Protein AF-A0A977IE15-F1 (afdb_monomer_lite)

Radius of gyration: 22.93 Å; chains: 1; bounding box: 56×43×53 Å

pLDDT: mean 83.93, std 15.41, range [44.28, 98.19]

Sequence (90 aa):
MQIISKAELERIESMVRVLEIVITIFKLLPIVIGILAGISLIFAALNFVEKNYAWAIVNLLLGVAGILFVVRVSRSNAPHFEQFPHAADQ

Organism: NCBI:txid1034015

Foldseek 3Di:
DDPQDPVNVVVVVVVVVVVVVVVVVVVCVLVVLQVQLVVLQVQLVVCVVVVVNVSNVVSPVSNVVSVVVSVVVVVVPPPPPDPDDDDPDD

Secondary structure (DSSP, 8-state):
-----HHHHHHHHHHHHHHHHHHHHHHHHHHHHHHHHHHHHHHHHHHHHTT-HHHHHHHHHHHHHHHHHHHHHHHHTS---------S--

Structure (mmCIF, N/CA/C/O backbone):
data_AF-A0A977IE15-F1
#
_entry.id   AF-A0A977IE15-F1
#
loop_
_atom_site.group_PDB
_atom_site.id
_atom_site.type_symbol
_atom_site.label_atom_id
_atom_site.label_alt_id
_atom_site.label_comp_id
_atom_site.label_asym_id
_atom_site.label_entity_id
_atom_site.label_seq_id
_atom_site.pdbx_PDB_ins_code
_atom_site.Cartn_x
_atom_site.Cartn_y
_atom_site.Cartn_z
_atom_site.occupancy
_atom_site.B_iso_or_equiv
_atom_site.auth_seq_id
_atom_site.auth_comp_id
_atom_site.auth_asym_id
_atom_site.auth_atom_id
_atom_site.pdbx_PDB_model_num
ATOM 1 N N . MET A 1 1 ? -40.134 -0.526 33.174 1.00 44.28 1 MET A N 1
ATOM 2 C CA . MET A 1 1 ? -38.907 0.289 33.288 1.00 44.28 1 MET A CA 1
ATOM 3 C C . MET A 1 1 ? -37.784 -0.663 33.688 1.00 44.28 1 MET A C 1
ATOM 5 O O . MET A 1 1 ? -37.703 -1.022 34.853 1.00 44.28 1 MET A O 1
ATOM 9 N N . GLN A 1 2 ? -37.047 -1.225 32.720 1.00 50.56 2 GLN A N 1
ATOM 10 C CA . GLN A 1 2 ? -35.952 -2.163 33.010 1.00 50.56 2 GLN A CA 1
ATOM 11 C C . GLN A 1 2 ? -34.786 -1.371 33.604 1.00 50.56 2 GLN A C 1
ATOM 13 O O . GLN A 1 2 ? -34.201 -0.524 32.933 1.00 50.56 2 GLN A O 1
ATOM 18 N N . ILE A 1 3 ? -34.499 -1.608 34.881 1.00 61.47 3 ILE A N 1
ATOM 19 C CA . ILE A 1 3 ? -33.350 -1.034 35.576 1.00 61.47 3 ILE A CA 1
ATOM 20 C C . ILE A 1 3 ? -32.151 -1.873 35.139 1.00 61.47 3 ILE A C 1
ATOM 22 O O . ILE A 1 3 ? -31.939 -2.964 35.660 1.00 61.47 3 ILE A O 1
ATOM 26 N N . ILE A 1 4 ? -31.424 -1.403 34.126 1.00 63.09 4 ILE A N 1
ATOM 27 C CA . ILE A 1 4 ? -30.140 -1.990 33.730 1.00 63.09 4 ILE A CA 1
ATOM 28 C C . ILE A 1 4 ? -29.232 -1.933 34.961 1.00 63.09 4 ILE A C 1
ATOM 30 O O . ILE A 1 4 ? -29.078 -0.874 35.579 1.00 63.09 4 ILE A O 1
ATOM 34 N N . SER A 1 5 ? -28.683 -3.076 35.364 1.00 68.81 5 SER A N 1
ATOM 35 C CA . SER A 1 5 ? -27.803 -3.129 36.528 1.00 68.81 5 SER A CA 1
ATOM 36 C C . SER A 1 5 ? -26.511 -2.356 36.233 1.00 68.81 5 SER A C 1
ATOM 38 O O . SER A 1 5 ? -26.016 -2.361 35.106 1.00 68.81 5 SER A O 1
ATOM 40 N N . LYS A 1 6 ? -25.925 -1.689 37.238 1.00 71.62 6 LYS A N 1
ATOM 41 C CA . LYS A 1 6 ? -24.655 -0.952 37.054 1.00 71.62 6 LYS A CA 1
ATOM 42 C C . LYS A 1 6 ? -23.548 -1.831 36.450 1.00 71.62 6 LYS A C 1
ATOM 44 O O . LYS A 1 6 ? -22.757 -1.342 35.653 1.00 71.62 6 LYS A O 1
ATOM 49 N N . ALA A 1 7 ? -23.556 -3.126 36.770 1.00 72.88 7 ALA A N 1
ATOM 50 C CA . ALA A 1 7 ? -22.630 -4.114 36.227 1.00 72.88 7 ALA A CA 1
ATOM 51 C C . ALA A 1 7 ? -22.820 -4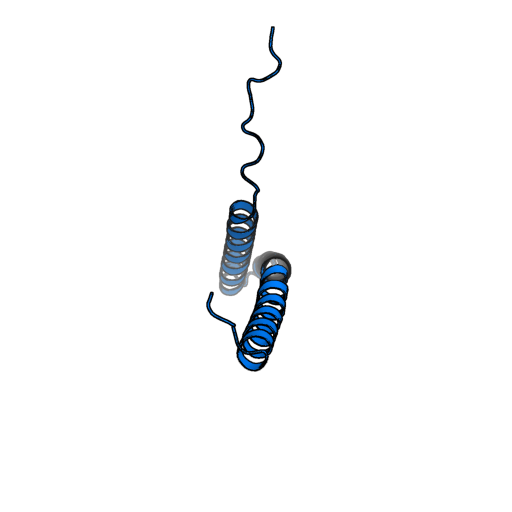.361 34.716 1.00 72.88 7 ALA A C 1
ATOM 53 O O . ALA A 1 7 ? -21.843 -4.527 33.990 1.00 72.88 7 ALA A O 1
ATOM 54 N N . GLU A 1 8 ? -24.059 -4.365 34.216 1.00 74.81 8 GLU A N 1
ATOM 55 C CA . GLU A 1 8 ? -24.330 -4.457 32.774 1.00 74.81 8 GLU A CA 1
ATOM 56 C C . GLU A 1 8 ? -23.909 -3.179 32.044 1.00 74.81 8 GLU A C 1
ATOM 58 O O . GLU A 1 8 ? -23.366 -3.260 30.944 1.00 74.81 8 GLU A O 1
ATOM 63 N N . LEU A 1 9 ? -24.093 -2.013 32.672 1.00 78.88 9 LEU A N 1
ATOM 64 C CA . LEU A 1 9 ? -23.686 -0.730 32.101 1.00 78.88 9 LEU A CA 1
ATOM 65 C C . LEU A 1 9 ? -22.157 -0.617 31.971 1.00 78.88 9 LEU A C 1
ATOM 67 O O . LEU A 1 9 ? -21.669 -0.281 30.895 1.00 78.88 9 LEU A O 1
ATOM 71 N N . GLU A 1 10 ? -21.400 -0.979 33.013 1.00 80.62 10 GLU A N 1
ATOM 72 C CA . GLU A 1 10 ? -19.927 -1.032 32.964 1.00 80.62 10 GLU A CA 1
ATOM 73 C C . GLU A 1 10 ? -19.419 -2.024 31.911 1.00 80.62 10 GLU A C 1
ATOM 75 O O . GLU A 1 10 ? -18.438 -1.761 31.210 1.00 80.62 10 GLU A O 1
ATOM 80 N N . ARG A 1 11 ? -20.099 -3.167 31.756 1.00 80.06 11 ARG A N 1
ATOM 81 C CA . ARG A 1 11 ? -19.728 -4.176 30.760 1.00 80.06 11 ARG A CA 1
ATOM 82 C C . ARG A 1 11 ? -19.949 -3.672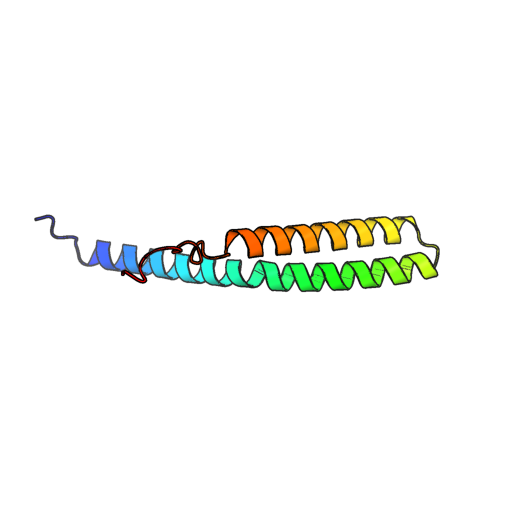 29.335 1.00 80.06 11 ARG A C 1
ATOM 84 O O . ARG A 1 11 ? -19.086 -3.876 28.484 1.00 80.06 11 ARG A O 1
ATOM 91 N N . ILE A 1 12 ? -21.067 -2.992 29.082 1.00 84.38 12 ILE A N 1
ATOM 92 C CA . ILE A 1 12 ? -21.347 -2.362 27.786 1.00 84.38 12 ILE A CA 1
ATOM 93 C C . ILE A 1 12 ? -20.329 -1.250 27.511 1.00 84.38 12 ILE A C 1
ATOM 95 O O . ILE A 1 12 ? -19.777 -1.204 26.415 1.00 84.38 12 ILE A O 1
ATOM 99 N N . GLU A 1 13 ? -20.013 -0.407 28.496 1.00 86.00 13 GLU A N 1
ATOM 100 C CA . GLU A 1 13 ? -19.028 0.668 28.339 1.00 86.00 13 GLU A CA 1
ATOM 101 C C . GLU A 1 13 ? -17.632 0.123 28.003 1.00 86.00 13 GLU A C 1
ATOM 103 O O . GLU A 1 13 ? -16.975 0.606 27.079 1.00 86.00 13 GLU A O 1
ATOM 108 N N . SER A 1 14 ? -17.198 -0.933 28.696 1.00 84.69 14 SER A N 1
ATOM 109 C CA . SER A 1 14 ? -15.931 -1.609 28.408 1.00 84.69 14 SER A CA 1
ATOM 110 C C . SER A 1 14 ? -15.898 -2.174 26.984 1.00 84.69 14 SER A C 1
ATOM 112 O O . SER A 1 14 ? -14.919 -1.973 26.262 1.00 84.69 14 SER A O 1
ATOM 114 N N . MET A 1 15 ? -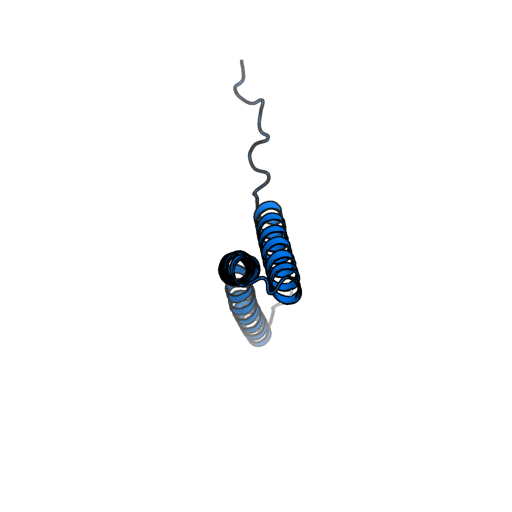16.983 -2.816 26.535 1.00 85.38 15 MET A N 1
ATOM 115 C CA . MET A 1 15 ? -17.080 -3.351 25.173 1.00 85.38 15 MET A CA 1
ATOM 116 C C . MET A 1 15 ? -17.066 -2.247 24.110 1.00 85.38 15 MET A C 1
ATOM 118 O O . MET A 1 15 ? -16.377 -2.389 23.099 1.00 85.38 15 MET A O 1
ATOM 122 N N . VAL A 1 16 ? -17.770 -1.136 24.340 1.00 88.62 16 VAL A N 1
ATOM 123 C CA . VAL A 1 16 ? -17.766 0.028 23.438 1.00 88.62 16 VAL A CA 1
ATOM 124 C C . VAL A 1 16 ? -16.366 0.628 23.342 1.00 88.62 16 VAL A C 1
ATOM 126 O O . VAL A 1 16 ? -15.895 0.901 22.240 1.00 88.62 16 VAL A O 1
ATOM 129 N N . ARG A 1 17 ? -15.658 0.757 24.468 1.00 87.88 17 ARG A N 1
ATOM 130 C CA . ARG A 1 17 ? -14.296 1.302 24.498 1.00 87.88 17 ARG A CA 1
ATOM 131 C C . ARG A 1 17 ? -13.306 0.424 23.728 1.00 87.88 17 ARG A C 1
ATOM 133 O O . ARG A 1 17 ? -12.464 0.937 22.995 1.00 87.88 17 ARG A O 1
ATOM 140 N N . VAL A 1 18 ? -13.427 -0.901 23.833 1.00 89.00 18 VAL A N 1
ATOM 141 C CA . VAL A 1 18 ? -12.635 -1.836 23.013 1.00 89.00 18 VAL A CA 1
ATOM 142 C C . VAL A 1 18 ? -12.971 -1.676 21.530 1.00 89.00 18 VAL A C 1
ATOM 144 O O . VAL A 1 18 ? -12.063 -1.604 20.702 1.00 89.00 18 VAL A O 1
ATOM 147 N N . LEU A 1 19 ? -14.256 -1.574 21.184 1.00 88.62 19 LEU A N 1
ATOM 148 C CA . LEU A 1 19 ? -14.694 -1.382 19.801 1.00 88.62 19 LEU A CA 1
ATOM 149 C C . LEU A 1 19 ? -14.135 -0.081 19.206 1.00 88.62 19 LEU A C 1
ATOM 151 O O . LEU A 1 19 ? -13.693 -0.065 18.061 1.00 88.62 19 LEU A O 1
ATOM 155 N N . GLU A 1 20 ? -14.101 0.995 19.986 1.00 87.12 20 GLU A N 1
ATOM 156 C CA . GLU A 1 20 ? -13.567 2.291 19.572 1.00 87.12 20 GLU A CA 1
ATOM 157 C C . GLU A 1 20 ? -12.060 2.234 19.279 1.00 87.12 20 GLU A C 1
ATOM 159 O O . GLU A 1 20 ? -11.605 2.770 18.264 1.00 87.12 20 GLU A O 1
ATOM 164 N N . ILE A 1 21 ? -11.289 1.515 20.103 1.00 85.25 21 ILE A N 1
ATOM 165 C CA . ILE A 1 21 ? -9.861 1.260 19.854 1.00 85.25 21 ILE A CA 1
ATOM 166 C C . ILE A 1 21 ? -9.688 0.493 18.544 1.00 85.25 21 ILE A C 1
ATOM 168 O O . ILE A 1 21 ? -8.888 0.882 17.691 1.00 85.25 21 ILE A O 1
ATOM 172 N N . VAL A 1 22 ? -10.472 -0.569 18.355 1.00 85.75 22 VAL A N 1
ATOM 173 C CA . VAL A 1 22 ? -10.429 -1.394 17.146 1.00 85.75 22 VAL A CA 1
ATOM 174 C C . VAL A 1 22 ? -10.749 -0.547 15.910 1.00 85.75 22 VAL A C 1
ATOM 176 O O . VAL A 1 22 ? -9.970 -0.534 14.958 1.00 85.75 22 VAL A O 1
ATOM 179 N N . ILE A 1 23 ? -11.827 0.240 15.938 1.00 84.38 23 ILE A N 1
ATOM 180 C CA . ILE A 1 23 ? -12.213 1.147 14.846 1.00 84.38 23 ILE A CA 1
ATOM 181 C C . ILE A 1 23 ? -11.113 2.17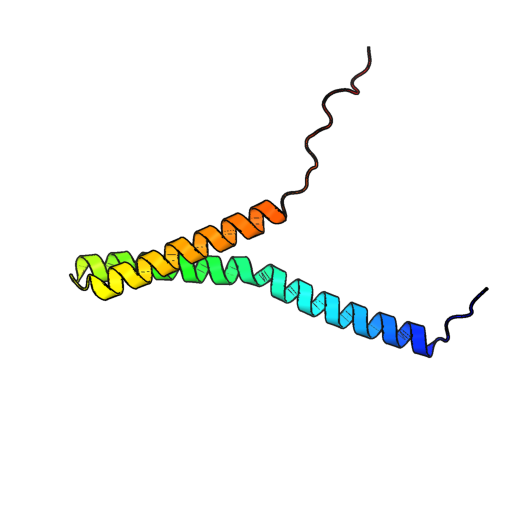7 14.563 1.00 84.38 23 ILE A C 1
ATOM 183 O O . ILE A 1 23 ? -10.818 2.464 13.402 1.00 84.38 23 ILE A O 1
ATOM 187 N N . THR A 1 24 ? -10.481 2.722 15.601 1.00 83.12 24 THR A N 1
ATOM 188 C CA . THR A 1 24 ? -9.387 3.691 15.454 1.00 83.12 24 THR A CA 1
ATOM 189 C C . THR A 1 24 ? -8.186 3.074 14.741 1.00 83.12 24 THR A C 1
ATOM 191 O O . THR A 1 24 ? -7.634 3.690 13.830 1.00 83.12 24 THR A O 1
ATOM 194 N N . ILE A 1 25 ? -7.832 1.830 15.069 1.00 82.81 25 ILE A N 1
ATOM 195 C CA . ILE A 1 25 ? -6.783 1.084 14.362 1.00 82.81 25 ILE A CA 1
ATOM 196 C C . ILE A 1 25 ? -7.179 0.868 12.894 1.00 82.81 25 ILE A C 1
ATOM 198 O O . ILE A 1 25 ? -6.380 1.128 11.993 1.00 82.81 25 ILE A O 1
ATOM 202 N N . PHE A 1 26 ? -8.429 0.470 12.626 1.00 82.88 26 PHE A N 1
ATOM 203 C CA . PHE A 1 26 ? -8.918 0.279 11.256 1.00 82.88 26 PHE A CA 1
ATOM 204 C C . PHE A 1 26 ? -8.886 1.567 10.418 1.00 82.88 26 PHE A C 1
ATOM 206 O O . PHE A 1 26 ? -8.656 1.492 9.212 1.00 82.88 26 PHE A O 1
ATOM 213 N N . LYS A 1 27 ? -9.036 2.751 11.026 1.00 83.56 27 LYS A N 1
ATOM 214 C CA . LYS A 1 27 ? -8.907 4.044 10.323 1.00 83.56 27 LYS A CA 1
ATOM 215 C C . LYS A 1 27 ? -7.486 4.342 9.838 1.00 83.56 27 LYS A C 1
ATOM 217 O O . LYS A 1 27 ? -7.330 5.070 8.862 1.00 83.56 27 LYS A O 1
ATOM 222 N N . LEU A 1 28 ? -6.461 3.787 10.484 1.00 87.38 28 LEU A N 1
ATOM 223 C CA . LEU A 1 28 ? -5.058 3.959 10.086 1.00 87.38 28 LEU A CA 1
ATOM 224 C C . LEU A 1 28 ? -4.639 3.003 8.961 1.00 87.38 28 LEU A C 1
ATOM 226 O O . LEU A 1 28 ? -3.706 3.307 8.217 1.00 87.38 28 LEU A O 1
ATOM 230 N N . LEU A 1 29 ? -5.337 1.875 8.789 1.00 87.44 29 LEU A N 1
ATOM 231 C CA . LEU A 1 29 ? -4.994 0.867 7.780 1.00 87.44 29 LEU A CA 1
ATOM 232 C C . LEU A 1 29 ? -4.913 1.410 6.345 1.00 87.44 29 LEU A C 1
ATOM 234 O O . LEU A 1 29 ? -3.938 1.080 5.673 1.00 87.44 29 LEU A O 1
ATOM 238 N N . PRO A 1 30 ? -5.846 2.248 5.848 1.00 89.69 30 PRO A N 1
ATOM 239 C CA . PRO A 1 30 ? -5.747 2.790 4.493 1.00 89.69 30 PRO A CA 1
ATOM 240 C C . PRO A 1 30 ? -4.484 3.627 4.289 1.00 89.69 30 PRO A C 1
ATOM 242 O O . PRO A 1 30 ? -3.884 3.577 3.223 1.00 89.69 30 PRO A O 1
ATOM 245 N N . ILE A 1 31 ? -4.043 4.357 5.317 1.00 90.88 31 ILE A N 1
ATOM 246 C CA . ILE A 1 31 ? -2.822 5.166 5.249 1.00 90.88 31 ILE A CA 1
ATOM 247 C C . ILE A 1 31 ? -1.605 4.247 5.132 1.00 90.88 31 ILE A C 1
ATOM 249 O O . ILE A 1 31 ? -0.792 4.413 4.226 1.00 90.88 31 ILE A O 1
ATOM 253 N N . VAL A 1 32 ? -1.508 3.240 6.005 1.00 92.56 32 VAL A N 1
ATOM 254 C CA . VAL A 1 32 ? -0.400 2.272 5.993 1.00 92.56 32 VAL A CA 1
ATOM 255 C C . VAL A 1 32 ? -0.349 1.514 4.665 1.00 92.56 32 VAL A C 1
ATOM 257 O O . VAL A 1 32 ? 0.709 1.421 4.045 1.00 92.56 32 VAL A O 1
ATOM 260 N N . ILE A 1 33 ? -1.494 1.023 4.187 1.00 94.06 33 ILE A N 1
ATOM 261 C CA . ILE A 1 33 ? -1.596 0.310 2.909 1.00 94.06 33 ILE A CA 1
ATOM 262 C C . ILE A 1 33 ? -1.241 1.236 1.741 1.00 94.06 33 ILE A C 1
ATOM 264 O O . ILE A 1 33 ? -0.534 0.811 0.833 1.00 94.06 33 ILE A O 1
ATOM 268 N N . GLY A 1 34 ? -1.655 2.505 1.778 1.00 94.44 34 GLY A N 1
ATOM 269 C CA . GLY A 1 34 ? -1.290 3.499 0.769 1.00 94.44 34 GLY A CA 1
ATOM 270 C C . GLY A 1 34 ? 0.217 3.745 0.693 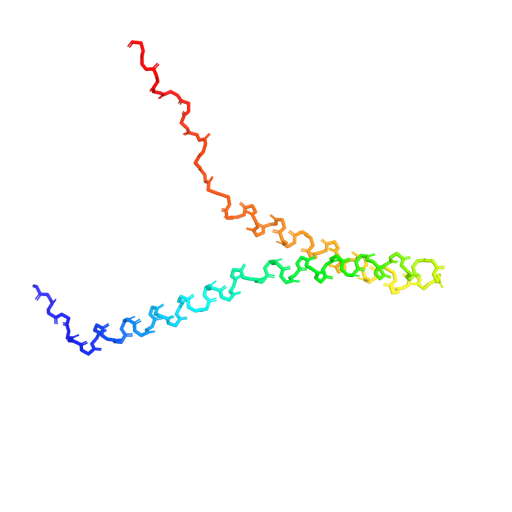1.00 94.44 34 GLY A C 1
ATOM 271 O O . GLY A 1 34 ? 0.778 3.786 -0.401 1.00 94.44 34 GLY A O 1
ATOM 272 N N . ILE A 1 35 ? 0.893 3.834 1.842 1.00 96.31 35 ILE A N 1
ATOM 273 C CA . ILE A 1 35 ? 2.356 3.973 1.903 1.00 96.31 35 ILE A CA 1
ATOM 274 C C . ILE A 1 35 ? 3.037 2.732 1.311 1.00 96.31 35 ILE A C 1
ATOM 276 O O . ILE A 1 35 ? 3.904 2.861 0.446 1.00 96.31 35 ILE A O 1
ATOM 280 N N . LEU A 1 36 ? 2.621 1.530 1.722 1.00 97.06 36 LEU A N 1
ATOM 281 C CA . LEU A 1 36 ? 3.170 0.272 1.199 1.00 97.06 36 LEU A CA 1
ATOM 282 C C . LEU A 1 36 ? 2.943 0.125 -0.311 1.00 97.06 36 LEU A C 1
ATOM 284 O O . LEU A 1 36 ? 3.827 -0.347 -1.027 1.00 97.06 36 LEU A O 1
ATOM 288 N N . ALA A 1 37 ? 1.787 0.567 -0.805 1.00 97.25 37 ALA A N 1
ATOM 289 C CA . ALA A 1 37 ? 1.476 0.587 -2.226 1.00 97.25 37 ALA A CA 1
ATOM 290 C C . ALA A 1 37 ? 2.440 1.501 -2.996 1.00 97.25 37 ALA A C 1
ATOM 292 O O . ALA A 1 37 ? 3.000 1.090 -4.012 1.00 97.25 37 ALA A O 1
ATOM 293 N N . GLY A 1 38 ? 2.694 2.707 -2.479 1.00 97.06 38 GLY A N 1
ATOM 294 C CA . GLY A 1 38 ? 3.662 3.641 -3.053 1.00 97.06 38 GLY A CA 1
ATOM 295 C C . GLY A 1 38 ? 5.081 3.068 -3.099 1.00 97.06 38 GLY A C 1
ATOM 296 O O . GLY A 1 38 ? 5.724 3.112 -4.146 1.00 97.06 38 GLY A O 1
ATOM 297 N N . ILE A 1 39 ? 5.547 2.456 -2.004 1.00 97.75 39 ILE A N 1
ATOM 298 C CA . ILE A 1 39 ? 6.859 1.783 -1.951 1.00 97.75 39 ILE A CA 1
ATOM 299 C C . ILE A 1 39 ? 6.930 0.650 -2.982 1.00 97.75 39 ILE A C 1
ATOM 301 O O . ILE A 1 39 ? 7.923 0.528 -3.698 1.00 97.75 39 ILE A O 1
ATOM 305 N N . SER A 1 40 ? 5.863 -0.141 -3.106 1.00 98.00 40 SER A N 1
ATOM 306 C CA . SER A 1 40 ? 5.794 -1.228 -4.087 1.00 98.00 40 SER A CA 1
ATOM 307 C C . SER A 1 40 ? 5.937 -0.694 -5.515 1.00 98.00 40 SER A C 1
ATOM 309 O O . SER A 1 40 ? 6.698 -1.245 -6.302 1.00 98.00 40 SER A O 1
ATOM 311 N N . LEU A 1 41 ? 5.308 0.435 -5.857 1.00 98.06 41 LEU A N 1
ATOM 312 C CA . LEU A 1 41 ? 5.480 1.048 -7.180 1.00 98.06 41 LEU A CA 1
ATOM 313 C C . LEU A 1 41 ? 6.910 1.544 -7.436 1.00 98.06 41 LEU A C 1
ATOM 315 O O . LEU A 1 41 ? 7.414 1.396 -8.549 1.00 98.06 41 LEU A O 1
ATOM 319 N N . ILE A 1 42 ? 7.586 2.082 -6.417 1.00 98.06 42 ILE A N 1
ATOM 320 C CA . ILE A 1 42 ? 9.000 2.471 -6.525 1.00 98.06 42 ILE A CA 1
ATOM 321 C C . ILE A 1 42 ? 9.861 1.236 -6.811 1.00 98.06 42 ILE A C 1
ATOM 323 O O . ILE A 1 42 ? 10.668 1.247 -7.741 1.00 98.06 42 ILE A O 1
ATOM 327 N N . PHE A 1 43 ? 9.655 0.140 -6.075 1.00 97.94 43 PHE A N 1
ATOM 328 C CA . PHE A 1 43 ? 10.362 -1.112 -6.344 1.00 97.94 43 PHE A CA 1
ATOM 329 C C . PHE A 1 43 ? 10.025 -1.704 -7.707 1.00 97.94 43 PHE A C 1
ATOM 331 O O . PHE A 1 43 ? 10.909 -2.280 -8.338 1.00 97.94 43 PHE A O 1
ATOM 338 N N . ALA A 1 44 ? 8.799 -1.545 -8.201 1.00 97.94 44 ALA A N 1
ATOM 339 C CA . ALA A 1 44 ? 8.448 -1.966 -9.550 1.00 97.94 44 ALA A CA 1
ATOM 340 C C . ALA A 1 44 ? 9.292 -1.230 -10.601 1.00 97.94 44 ALA A C 1
ATOM 342 O O . ALA A 1 44 ? 9.857 -1.870 -11.487 1.00 97.94 44 ALA A O 1
ATOM 343 N N . ALA A 1 45 ? 9.437 0.093 -10.463 1.00 97.75 45 ALA A N 1
ATOM 344 C CA . ALA A 1 45 ? 10.258 0.906 -11.358 1.00 97.75 45 ALA A CA 1
ATOM 345 C C . ALA A 1 45 ? 11.742 0.508 -11.300 1.00 97.75 45 ALA A C 1
ATOM 347 O O . ALA A 1 45 ? 12.363 0.317 -12.345 1.00 97.75 45 ALA A O 1
ATOM 348 N N . LEU A 1 46 ? 12.293 0.312 -10.097 1.00 98.19 46 LEU A N 1
ATOM 349 C CA . LEU A 1 46 ? 13.683 -0.122 -9.917 1.00 98.19 46 LEU A CA 1
ATOM 350 C C . LEU A 1 46 ? 13.935 -1.506 -10.533 1.00 98.19 46 LEU A C 1
ATOM 352 O O . LEU A 1 46 ? 14.851 -1.661 -11.337 1.00 98.19 46 LEU A O 1
ATOM 356 N N . ASN A 1 47 ? 13.068 -2.487 -10.260 1.00 97.50 47 ASN A N 1
ATOM 357 C CA . ASN A 1 47 ? 13.186 -3.827 -10.845 1.00 97.50 47 ASN A CA 1
ATOM 358 C C . ASN A 1 47 ? 13.061 -3.808 -12.376 1.00 97.50 47 ASN A C 1
ATOM 360 O O . ASN A 1 47 ? 13.689 -4.617 -13.057 1.00 97.50 47 ASN A O 1
ATOM 364 N N . PHE A 1 48 ? 12.271 -2.886 -12.936 1.00 97.00 48 PHE A N 1
ATOM 365 C CA . PHE A 1 48 ? 12.161 -2.728 -14.384 1.00 97.00 48 PHE A CA 1
ATOM 366 C C . PHE A 1 48 ? 13.474 -2.226 -15.004 1.00 97.00 48 PHE A C 1
ATOM 368 O O . PHE A 1 48 ? 13.907 -2.751 -16.030 1.00 97.00 48 PHE A O 1
ATOM 375 N N . VAL A 1 49 ? 14.139 -1.261 -14.356 1.00 97.75 49 VAL A N 1
ATOM 376 C CA . VAL A 1 49 ? 15.468 -0.761 -14.760 1.00 97.75 49 VAL A CA 1
ATOM 377 C C . VAL A 1 49 ? 16.525 -1.865 -14.659 1.00 97.75 49 VAL A C 1
ATOM 379 O O . VAL A 1 49 ? 17.349 -2.017 -15.561 1.00 97.75 49 VAL A O 1
ATOM 382 N N . GLU A 1 50 ? 16.455 -2.691 -13.616 1.00 97.88 50 GLU A N 1
ATOM 383 C CA . GLU A 1 50 ? 17.339 -3.847 -13.404 1.00 97.88 50 GLU A CA 1
ATOM 384 C C . GLU A 1 50 ? 17.019 -5.048 -14.313 1.00 97.88 50 GLU A C 1
ATOM 386 O O . GLU A 1 50 ? 17.694 -6.075 -14.245 1.00 97.88 50 GLU A O 1
ATOM 391 N N . LYS A 1 51 ? 16.008 -4.938 -15.191 1.00 96.69 51 LYS A N 1
ATOM 392 C CA . LYS A 1 51 ? 15.512 -6.017 -16.070 1.00 96.69 51 LYS A CA 1
ATOM 393 C C . LYS A 1 51 ? 15.000 -7.248 -15.310 1.00 96.69 51 LYS A C 1
ATOM 395 O O . LYS A 1 51 ? 14.824 -8.321 -15.888 1.00 96.69 51 LYS A O 1
ATOM 400 N N . ASN A 1 52 ? 14.699 -7.094 -14.025 1.00 96.62 52 ASN A N 1
ATOM 401 C CA . ASN A 1 52 ? 14.065 -8.106 -13.198 1.00 96.62 52 ASN A CA 1
ATOM 402 C C . ASN A 1 52 ? 12.538 -8.035 -13.359 1.00 96.62 52 ASN A C 1
ATOM 404 O O . ASN A 1 52 ? 11.797 -7.610 -12.470 1.00 96.62 52 ASN A O 1
ATOM 408 N N . TYR A 1 53 ? 12.055 -8.431 -14.538 1.00 95.00 53 TYR A N 1
ATOM 409 C CA . TYR A 1 53 ? 10.652 -8.241 -14.919 1.00 95.00 53 TYR A CA 1
ATOM 410 C C . TYR A 1 53 ? 9.667 -9.007 -14.033 1.00 95.00 53 TYR A C 1
ATOM 412 O O . TYR A 1 53 ? 8.573 -8.510 -13.778 1.00 95.00 53 TYR A O 1
ATOM 420 N N . ALA A 1 54 ? 10.051 -10.181 -13.523 1.00 96.75 54 ALA A N 1
ATOM 421 C CA . ALA A 1 54 ? 9.198 -10.964 -12.632 1.00 96.75 54 ALA A CA 1
ATOM 422 C C . ALA A 1 54 ? 8.858 -10.172 -11.360 1.00 96.75 54 ALA A C 1
ATOM 424 O O . ALA A 1 54 ? 7.686 -9.980 -11.035 1.00 96.75 54 ALA A O 1
ATOM 425 N N . TRP A 1 55 ? 9.878 -9.632 -10.686 1.00 96.31 55 TRP A N 1
ATOM 426 C CA . TRP A 1 55 ? 9.681 -8.816 -9.491 1.00 96.31 55 TRP A CA 1
ATOM 427 C C . TRP A 1 55 ? 9.087 -7.444 -9.800 1.00 96.31 55 TRP A C 1
ATOM 429 O O . TRP A 1 55 ? 8.319 -6.927 -8.988 1.00 96.31 55 TRP A O 1
ATOM 439 N N . ALA A 1 56 ? 9.373 -6.871 -10.972 1.00 96.94 56 ALA A N 1
ATOM 440 C CA . ALA A 1 56 ? 8.728 -5.638 -11.414 1.00 96.94 56 ALA A CA 1
ATOM 441 C C . ALA A 1 56 ? 7.204 -5.808 -11.509 1.00 96.94 56 ALA A C 1
ATOM 443 O O . ALA A 1 56 ? 6.461 -4.988 -10.974 1.00 96.94 56 ALA A O 1
ATOM 444 N N . ILE A 1 57 ? 6.734 -6.901 -12.121 1.00 97.81 57 ILE A N 1
ATOM 445 C CA . ILE A 1 57 ? 5.303 -7.197 -12.273 1.00 97.81 57 ILE A CA 1
ATOM 446 C C . ILE A 1 57 ? 4.645 -7.435 -10.912 1.00 97.81 57 ILE A C 1
ATOM 448 O O . ILE A 1 57 ? 3.587 -6.868 -10.647 1.00 97.81 57 ILE A O 1
ATOM 452 N N . VAL A 1 58 ? 5.265 -8.226 -10.030 1.00 97.94 58 VAL A N 1
ATOM 453 C CA . VAL A 1 58 ? 4.717 -8.495 -8.687 1.00 97.94 58 VAL A CA 1
ATOM 454 C C . VAL A 1 58 ? 4.542 -7.198 -7.896 1.00 97.94 58 VAL A C 1
ATOM 456 O O . VAL A 1 58 ? 3.462 -6.933 -7.369 1.00 97.94 58 VAL A O 1
ATOM 459 N N . ASN A 1 59 ? 5.577 -6.360 -7.859 1.00 97.75 59 ASN A N 1
ATOM 460 C CA . ASN A 1 59 ? 5.544 -5.084 -7.148 1.00 97.75 59 ASN A CA 1
ATOM 461 C C . ASN A 1 59 ? 4.548 -4.093 -7.769 1.00 97.75 59 ASN A C 1
ATOM 463 O O . ASN A 1 59 ? 3.864 -3.366 -7.048 1.00 97.75 59 ASN A O 1
ATOM 467 N N . LEU A 1 60 ? 4.409 -4.100 -9.098 1.00 97.94 60 LEU A N 1
ATOM 468 C CA . LEU A 1 60 ? 3.423 -3.282 -9.798 1.00 97.94 60 LEU A CA 1
ATOM 469 C C . LEU A 1 60 ? 1.996 -3.701 -9.428 1.00 97.94 60 LEU A C 1
ATOM 471 O O . LEU A 1 60 ? 1.181 -2.850 -9.079 1.00 97.94 60 LEU A O 1
ATOM 475 N N . LEU A 1 61 ? 1.701 -5.004 -9.456 1.00 98.00 61 LEU A N 1
ATOM 476 C CA . LEU A 1 61 ? 0.392 -5.543 -9.083 1.00 98.00 61 LEU A CA 1
ATOM 477 C C . LEU A 1 61 ? 0.047 -5.227 -7.625 1.00 98.00 61 LEU A C 1
ATOM 479 O O . LEU A 1 61 ? -1.069 -4.789 -7.348 1.00 98.00 61 LEU A O 1
ATOM 483 N N . LEU A 1 62 ? 1.006 -5.390 -6.709 1.00 96.94 62 LEU A N 1
ATOM 484 C CA . LEU A 1 62 ? 0.839 -5.031 -5.299 1.00 96.94 62 LEU A CA 1
ATOM 485 C C . LEU A 1 62 ? 0.570 -3.534 -5.118 1.00 96.94 62 LEU A C 1
ATOM 487 O O . LEU A 1 62 ? -0.362 -3.158 -4.407 1.00 96.94 62 LEU A O 1
ATOM 491 N N . GLY A 1 63 ? 1.337 -2.681 -5.800 1.00 97.44 63 GLY A N 1
ATOM 492 C CA . GLY A 1 63 ? 1.146 -1.235 -5.768 1.00 97.44 63 GLY A CA 1
ATOM 493 C C . GLY A 1 63 ? -0.230 -0.813 -6.284 1.00 97.44 63 GLY A C 1
ATOM 494 O O . GLY A 1 63 ? -0.944 -0.060 -5.623 1.00 97.44 63 GLY A O 1
ATOM 495 N N . VAL A 1 64 ? -0.657 -1.352 -7.428 1.00 97.56 64 VAL A N 1
ATOM 496 C CA . VAL A 1 64 ? -1.977 -1.060 -8.007 1.00 97.56 64 VAL A CA 1
ATOM 497 C C . VAL A 1 64 ? -3.102 -1.563 -7.101 1.00 97.56 64 VAL A C 1
ATOM 499 O O . VAL A 1 64 ? -4.037 -0.812 -6.821 1.00 97.56 64 VAL A O 1
ATOM 502 N N . ALA A 1 65 ? -3.013 -2.794 -6.593 1.00 96.94 65 ALA A N 1
ATOM 503 C CA . ALA A 1 65 ? -4.012 -3.351 -5.683 1.00 96.94 65 ALA A CA 1
ATOM 504 C C . ALA A 1 65 ? -4.139 -2.524 -4.394 1.00 96.94 65 ALA A C 1
ATOM 506 O O . ALA A 1 65 ? -5.253 -2.232 -3.956 1.00 96.94 65 ALA A O 1
ATOM 507 N N . GLY A 1 66 ? -3.013 -2.091 -3.821 1.00 96.12 66 GLY A N 1
ATOM 508 C CA . GLY A 1 66 ? -2.993 -1.232 -2.641 1.00 96.12 66 GLY A CA 1
ATOM 509 C C . GLY A 1 66 ? -3.649 0.130 -2.891 1.00 96.12 66 GLY A C 1
ATOM 510 O O . GLY A 1 66 ? -4.480 0.562 -2.094 1.00 96.12 66 GLY A O 1
ATOM 511 N N . ILE A 1 67 ? -3.374 0.774 -4.031 1.00 95.81 67 ILE A N 1
ATOM 512 C CA . ILE A 1 67 ? -4.039 2.032 -4.411 1.00 95.81 67 ILE A CA 1
ATOM 513 C C . ILE A 1 67 ? -5.547 1.825 -4.582 1.00 95.81 67 ILE A C 1
ATOM 515 O O . ILE A 1 67 ? -6.336 2.607 -4.050 1.00 95.81 67 ILE A O 1
ATOM 519 N N . LEU A 1 68 ? -5.967 0.768 -5.286 1.00 95.81 68 LEU A N 1
ATOM 520 C CA . LEU A 1 68 ? -7.386 0.460 -5.483 1.00 95.81 68 LEU A CA 1
ATOM 521 C C . LEU A 1 68 ? -8.107 0.224 -4.154 1.00 95.81 68 LEU A C 1
ATOM 523 O O . LEU A 1 68 ? -9.221 0.719 -3.968 1.00 95.81 68 LEU A O 1
ATOM 527 N N . PHE A 1 69 ? -7.466 -0.481 -3.220 1.00 93.88 69 PHE A N 1
ATOM 528 C CA . PHE A 1 69 ? -7.986 -0.671 -1.871 1.00 93.88 69 PHE A CA 1
ATOM 529 C C .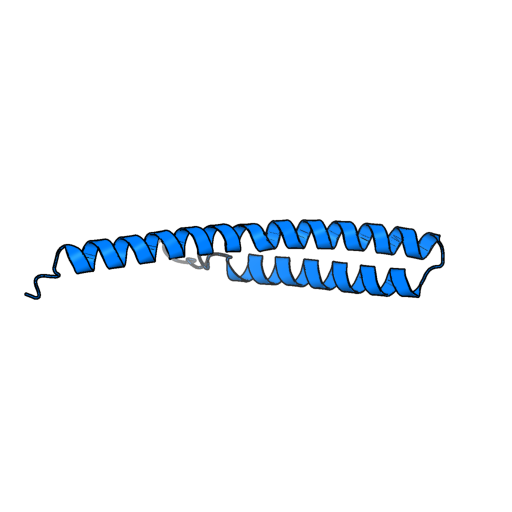 PHE A 1 69 ? -8.205 0.673 -1.168 1.00 93.88 69 PHE A C 1
ATOM 531 O O . PHE A 1 69 ? -9.311 0.942 -0.697 1.00 93.88 69 PHE A O 1
ATOM 538 N N . VAL A 1 70 ? -7.195 1.548 -1.152 1.00 93.00 70 VAL A N 1
ATOM 539 C CA . VAL A 1 70 ? -7.294 2.865 -0.505 1.00 93.00 70 VAL A CA 1
ATOM 540 C C . VAL A 1 70 ? -8.395 3.706 -1.140 1.00 93.00 70 VAL A C 1
ATOM 542 O O . VAL A 1 70 ? -9.256 4.212 -0.427 1.00 93.00 70 VAL A O 1
ATOM 545 N N . VAL A 1 71 ? -8.451 3.786 -2.473 1.00 92.31 71 VAL A N 1
ATOM 546 C CA . VAL A 1 71 ? -9.497 4.532 -3.192 1.00 92.31 71 VAL A CA 1
ATOM 547 C C . VAL A 1 71 ? -10.889 3.997 -2.859 1.00 92.31 71 VAL A C 1
ATOM 549 O O . VAL A 1 71 ? -11.810 4.778 -2.609 1.00 92.31 71 VAL A O 1
ATOM 552 N N . ARG A 1 72 ? -11.066 2.670 -2.831 1.00 90.88 72 ARG A N 1
ATOM 553 C CA . ARG A 1 72 ? -12.353 2.042 -2.509 1.00 90.88 72 ARG A CA 1
ATOM 554 C C . ARG A 1 72 ? -12.785 2.348 -1.078 1.00 90.88 72 ARG A C 1
ATOM 556 O O . ARG A 1 72 ? -13.964 2.635 -0.860 1.00 90.88 72 ARG A O 1
ATOM 563 N N . VAL A 1 73 ? -11.861 2.303 -0.121 1.00 87.75 73 VAL A N 1
ATOM 564 C CA . VAL A 1 73 ? -12.137 2.596 1.292 1.00 87.75 73 VAL A CA 1
ATOM 565 C C . VAL A 1 73 ? -12.434 4.083 1.491 1.00 87.75 73 VAL A C 1
ATOM 567 O O . VAL A 1 73 ? -13.444 4.421 2.103 1.00 87.75 73 VAL A O 1
ATOM 570 N N . SER A 1 74 ? -11.638 4.976 0.900 1.00 83.38 74 SER A N 1
ATOM 571 C CA . SER A 1 74 ? -11.860 6.426 0.957 1.00 83.38 74 SER A CA 1
ATOM 572 C C . SER A 1 74 ? -13.199 6.837 0.342 1.00 83.38 74 SER A C 1
ATOM 574 O O . SER A 1 74 ? -13.904 7.653 0.924 1.00 83.38 74 SER A O 1
ATOM 576 N N . ARG A 1 75 ? -13.605 6.231 -0.784 1.00 80.38 75 ARG A N 1
ATOM 577 C CA . ARG A 1 75 ? -14.928 6.470 -1.393 1.00 80.38 75 ARG A CA 1
ATOM 578 C C . ARG A 1 75 ? -16.088 5.942 -0.553 1.00 80.38 75 ARG A C 1
ATOM 580 O O . ARG A 1 75 ? -17.149 6.549 -0.554 1.00 80.38 75 ARG A O 1
ATOM 587 N N . SER A 1 76 ? -15.897 4.835 0.165 1.00 71.50 76 SER A N 1
ATOM 588 C CA . SER A 1 76 ? -16.941 4.276 1.045 1.00 71.50 76 SER A CA 1
ATOM 589 C C . SER A 1 76 ? -17.210 5.158 2.264 1.00 71.50 76 SER A C 1
ATOM 591 O O . SER A 1 76 ? -18.294 5.101 2.829 1.00 71.50 76 SER A O 1
ATOM 593 N N . ASN A 1 77 ? -16.229 5.979 2.643 1.00 60.59 77 ASN A N 1
ATOM 594 C CA . ASN A 1 77 ? -16.315 6.924 3.752 1.00 60.59 77 ASN A CA 1
ATOM 595 C C . ASN A 1 77 ? -16.664 8.353 3.299 1.00 60.59 77 ASN A C 1
ATOM 597 O O . ASN A 1 77 ? -16.643 9.260 4.129 1.00 60.59 77 ASN A O 1
ATOM 601 N N . ALA A 1 78 ? -16.960 8.578 2.012 1.00 57.50 78 ALA A N 1
ATOM 602 C CA . ALA A 1 78 ? -17.403 9.882 1.534 1.00 57.50 78 ALA A CA 1
ATOM 603 C C . ALA A 1 78 ? -18.831 10.154 2.053 1.00 57.50 78 ALA A C 1
ATOM 605 O O . ALA A 1 78 ? -19.752 9.398 1.720 1.00 57.50 78 ALA A O 1
ATOM 606 N N . PRO A 1 79 ? -19.044 11.193 2.881 1.00 53.75 79 PRO A N 1
ATOM 607 C CA . PRO A 1 79 ? -20.376 11.537 3.357 1.00 53.75 79 PRO A CA 1
ATOM 608 C C . PRO A 1 79 ? -21.260 11.930 2.165 1.00 53.75 79 PRO A C 1
ATOM 610 O O . PRO A 1 79 ? -20.899 12.796 1.375 1.00 53.75 79 PRO A O 1
ATOM 613 N N . HIS A 1 80 ? -22.432 11.302 2.048 1.00 56.69 80 HIS A N 1
ATOM 614 C CA . HIS A 1 80 ? -23.494 11.599 1.070 1.00 56.69 80 HIS A CA 1
ATOM 615 C C . HIS A 1 80 ? -24.174 12.972 1.315 1.00 56.69 80 HIS A C 1
ATOM 617 O O . HIS A 1 80 ? -25.384 13.112 1.175 1.00 56.69 80 HIS A O 1
ATOM 623 N N . PHE A 1 81 ? -23.423 13.998 1.713 1.00 53.94 81 PHE A N 1
ATOM 624 C CA . PHE A 1 81 ? -23.952 15.311 2.091 1.00 53.94 81 PHE A CA 1
ATOM 625 C C . PHE A 1 81 ? -23.614 16.396 1.062 1.00 53.94 81 PHE A C 1
ATOM 627 O O . PHE A 1 81 ? -23.081 17.431 1.422 1.00 53.94 81 PHE A O 1
ATOM 634 N N . GLU A 1 82 ? -23.955 16.186 -0.212 1.00 56.41 82 GLU A N 1
ATOM 635 C CA . GLU A 1 82 ? -24.059 17.284 -1.198 1.00 56.41 82 GLU A CA 1
ATOM 636 C C . GLU A 1 82 ? -25.244 17.088 -2.166 1.00 56.41 82 GLU A C 1
ATOM 638 O O . GLU A 1 82 ? -25.183 17.420 -3.346 1.00 56.41 82 GLU A O 1
ATOM 643 N N . GLN A 1 83 ? -26.368 16.556 -1.675 1.00 57.91 83 GLN A N 1
ATOM 644 C CA . GLN A 1 83 ? -27.648 16.604 -2.391 1.00 57.91 83 GLN A CA 1
ATOM 645 C C . GLN A 1 83 ? -28.724 17.274 -1.533 1.00 57.91 83 GLN A C 1
ATOM 647 O O . GLN A 1 83 ? -29.669 16.644 -1.079 1.00 57.91 83 GLN A O 1
ATOM 652 N N . PHE A 1 84 ? -28.584 18.586 -1.347 1.00 55.56 84 PHE A N 1
ATOM 653 C CA . PHE A 1 84 ? -29.738 19.471 -1.180 1.00 55.56 84 PHE A CA 1
ATOM 654 C C . PHE A 1 84 ? -29.666 20.605 -2.214 1.00 55.56 84 PHE A C 1
ATOM 656 O O . PHE A 1 84 ? -29.357 21.744 -1.867 1.00 55.56 84 PHE A O 1
ATOM 663 N N . PRO A 1 85 ? -29.923 20.334 -3.507 1.00 61.00 85 PRO A N 1
ATOM 664 C CA . PRO A 1 85 ? -30.490 21.360 -4.362 1.00 61.00 85 PRO A CA 1
ATOM 665 C C . PRO A 1 85 ? -31.972 21.514 -3.977 1.00 61.00 85 PRO A C 1
ATOM 667 O O . PRO A 1 85 ? -32.681 20.517 -3.878 1.00 61.00 85 PRO A O 1
ATOM 670 N N . HIS A 1 86 ? -32.424 22.757 -3.796 1.00 62.53 86 HIS A N 1
ATOM 671 C CA . HIS A 1 86 ? -33.811 23.181 -3.517 1.00 62.53 86 HIS A CA 1
ATOM 672 C C . HIS A 1 86 ? -34.213 23.333 -2.042 1.00 62.53 86 HIS A C 1
ATOM 674 O O . HIS A 1 86 ? -34.950 22.522 -1.497 1.00 62.53 86 HIS A O 1
ATOM 680 N N . ALA A 1 87 ? -33.781 24.440 -1.436 1.00 58.75 87 ALA A N 1
ATOM 681 C CA . ALA A 1 87 ? -34.558 25.199 -0.444 1.00 58.75 87 ALA A CA 1
ATOM 682 C C . ALA A 1 87 ? -33.946 26.609 -0.307 1.00 58.75 87 ALA A C 1
ATOM 684 O O . ALA A 1 87 ? -33.508 27.029 0.759 1.00 58.75 87 ALA A O 1
ATOM 685 N N . ALA A 1 88 ? -33.797 27.307 -1.433 1.00 56.81 88 ALA A N 1
ATOM 686 C CA . ALA A 1 88 ? -33.677 28.762 -1.434 1.00 56.81 88 ALA A CA 1
ATOM 687 C C . ALA A 1 88 ? -34.970 29.245 -2.079 1.00 56.81 88 ALA A C 1
ATOM 689 O O . ALA A 1 88 ? -35.057 29.423 -3.295 1.00 56.81 88 ALA A O 1
ATOM 690 N N . ASP A 1 89 ? -35.993 29.242 -1.234 1.00 59.56 89 ASP A N 1
ATOM 691 C CA . ASP A 1 89 ? -37.374 29.507 -1.571 1.00 59.56 89 ASP A CA 1
ATOM 692 C C . ASP A 1 89 ? -37.529 30.927 -2.122 1.00 59.56 89 ASP A C 1
ATOM 694 O O . ASP A 1 89 ? -36.931 31.890 -1.630 1.00 59.56 89 ASP A O 1
ATOM 698 N N . GLN A 1 90 ? -38.318 30.984 -3.192 1.00 50.75 90 GLN A N 1
ATOM 699 C CA . GLN A 1 90 ? -39.027 32.162 -3.676 1.00 50.75 90 GLN A CA 1
ATOM 700 C C . GLN A 1 90 ? -40.112 32.572 -2.680 1.00 50.75 90 GLN A C 1
ATOM 702 O O . GLN A 1 90 ? -40.697 31.663 -2.048 1.00 50.75 90 GLN A O 1
#